Protein AF-A0A1R1ES94-F1 (afdb_monomer_lite)

Organism: NCBI:txid29731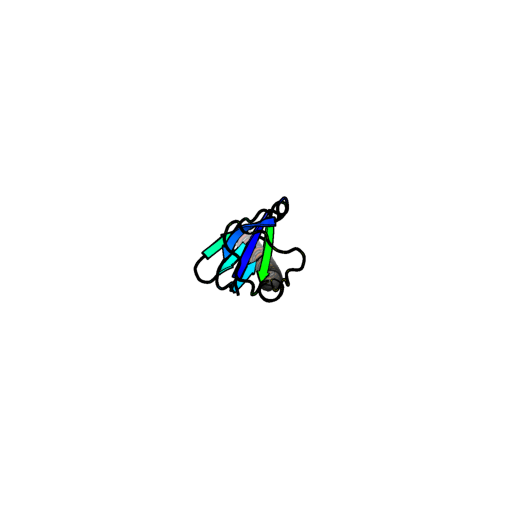8

pLDDT: mean 93.52, std 6.53, range [67.31, 98.06]

Foldseek 3Di:
DKKFKAFPVQQFGADIAAQWQADEPQWTDHDPDIDHDHPVVGIDIFDAPDDDDGGDHDDPPGDGPNVVRYDPCVVVVVVVVVVVVVVVVVVVVVVVVVVVVVVVVVCVVVPD

Radius of gyration: 25.99 Å; chains: 1; bounding box: 50×26×75 Å

Secondary structure (DSSP, 8-state):
-EEEEEETTT-BEEEEESS--EEETTEEE-SS-EE----TTTEEEEEESS---TTPBPPTT----GGGGB--HHHHHHHHHHHHHHHHHHHHHHHHHHHHHHHHHHHHHH--

Structure (mmCIF, N/CA/C/O backbone):
data_AF-A0A1R1ES94-F1
#
_entry.id   AF-A0A1R1ES94-F1
#
loop_
_atom_site.group_PDB
_atom_site.id
_atom_site.type_symbol
_atom_site.label_atom_id
_atom_site.label_alt_id
_atom_site.label_comp_id
_atom_site.label_asym_id
_atom_site.label_entity_id
_atom_site.label_seq_id
_atom_site.pdbx_PDB_ins_code
_atom_site.Cartn_x
_atom_site.Cartn_y
_atom_site.Cartn_z
_atom_site.occupancy
_atom_site.B_iso_or_equiv
_atom_site.auth_seq_id
_atom_site.auth_comp_id
_atom_site.auth_asym_id
_atom_site.auth_atom_id
_atom_site.pdbx_PDB_model_num
ATOM 1 N N . MET A 1 1 ? -13.155 -8.248 5.852 1.00 93.81 1 MET A N 1
ATOM 2 C CA . MET A 1 1 ? -12.328 -7.742 6.977 1.00 93.81 1 MET A CA 1
ATOM 3 C C . MET A 1 1 ? -12.234 -6.245 6.838 1.00 93.81 1 MET A C 1
ATOM 5 O O . MET A 1 1 ? -12.210 -5.772 5.708 1.00 93.81 1 MET A O 1
ATOM 9 N N . ASN A 1 2 ? -12.165 -5.520 7.951 1.00 96.69 2 ASN A N 1
ATOM 10 C CA . ASN A 1 2 ? -12.130 -4.062 7.925 1.00 96.69 2 ASN A CA 1
ATOM 11 C C . ASN A 1 2 ? -10.743 -3.568 8.331 1.00 96.69 2 ASN A C 1
ATOM 13 O O . ASN A 1 2 ? -10.103 -4.153 9.208 1.00 96.69 2 ASN A O 1
ATOM 17 N N . ALA A 1 3 ? -10.293 -2.492 7.693 1.00 97.56 3 ALA A N 1
ATOM 18 C CA . ALA A 1 3 ? -9.124 -1.752 8.131 1.00 97.56 3 ALA A CA 1
ATOM 19 C C . ALA A 1 3 ? -9.548 -0.546 8.965 1.00 97.56 3 ALA A C 1
ATOM 21 O O . ALA A 1 3 ? -10.463 0.195 8.605 1.00 97.56 3 ALA A O 1
ATOM 22 N N . PHE A 1 4 ? -8.841 -0.333 10.062 1.00 98.00 4 PHE A N 1
ATOM 23 C CA . PHE A 1 4 ? -9.046 0.767 10.985 1.00 98.00 4 PHE A CA 1
ATOM 24 C C . PHE A 1 4 ? -7.809 1.646 10.962 1.00 98.00 4 PHE A C 1
ATOM 26 O O . PHE A 1 4 ? -6.693 1.171 11.177 1.00 98.00 4 PHE A O 1
ATOM 33 N N . ILE A 1 5 ? -8.022 2.933 10.709 1.00 97.94 5 ILE A N 1
ATOM 34 C CA . ILE A 1 5 ? -6.979 3.949 10.778 1.00 97.94 5 ILE A CA 1
ATOM 35 C C . ILE A 1 5 ? -7.205 4.743 12.055 1.00 97.94 5 ILE A C 1
ATOM 37 O O . ILE A 1 5 ? -8.274 5.331 12.255 1.00 97.94 5 ILE A O 1
ATOM 41 N N . PHE A 1 6 ? -6.209 4.751 12.932 1.00 97.88 6 PHE A N 1
ATOM 42 C CA . PHE A 1 6 ? -6.303 5.391 14.239 1.00 97.88 6 PHE A CA 1
ATOM 43 C C . PHE A 1 6 ? -5.068 6.229 14.550 1.00 97.88 6 PHE A C 1
ATOM 45 O O . PHE A 1 6 ? -3.976 5.972 14.046 1.00 97.88 6 PHE A O 1
ATOM 52 N N . LEU A 1 7 ? -5.239 7.250 15.392 1.00 97.62 7 LEU A N 1
ATOM 53 C CA . LEU A 1 7 ? -4.126 8.088 15.840 1.00 97.62 7 LEU A CA 1
ATOM 54 C C . LEU A 1 7 ? -3.280 7.333 16.858 1.00 97.62 7 LEU A C 1
ATOM 56 O O . LEU A 1 7 ? -3.805 6.852 17.860 1.00 97.62 7 LEU A O 1
ATOM 60 N N . LYS A 1 8 ? -1.960 7.313 16.685 1.00 96.25 8 LYS A N 1
ATOM 61 C CA . LYS A 1 8 ? -1.058 6.662 17.649 1.00 96.25 8 LYS A CA 1
ATOM 62 C C . LYS A 1 8 ? -1.074 7.331 19.021 1.00 96.25 8 LYS A C 1
ATOM 64 O O . LYS A 1 8 ? -0.911 6.664 20.035 1.00 96.25 8 LYS A O 1
ATOM 69 N N . SER A 1 9 ? -1.299 8.645 19.060 1.00 96.75 9 SER A N 1
ATOM 70 C CA . SER A 1 9 ? -1.244 9.447 20.288 1.00 96.75 9 SER A CA 1
ATOM 71 C C . SER A 1 9 ? -2.326 9.096 21.310 1.00 96.75 9 SER A C 1
ATOM 73 O O . SER A 1 9 ? -2.111 9.272 22.506 1.00 96.75 9 SER A O 1
ATOM 75 N N . ASN A 1 10 ? -3.490 8.629 20.858 1.00 95.94 10 ASN A N 1
ATOM 76 C CA . ASN A 1 10 ? -4.627 8.327 21.732 1.00 95.94 10 ASN A CA 1
ATOM 77 C C . ASN A 1 10 ? -5.388 7.053 21.343 1.00 95.94 10 ASN A C 1
ATOM 79 O O . ASN A 1 10 ? -6.424 6.769 21.935 1.00 95.94 10 ASN A O 1
ATOM 83 N N . ARG A 1 11 ? -4.898 6.312 20.345 1.00 96.69 11 ARG A N 1
ATOM 84 C CA . ARG A 1 11 ? -5.486 5.079 19.812 1.00 96.69 11 ARG A CA 1
ATOM 85 C C . ARG A 1 11 ? -6.947 5.188 19.374 1.00 96.69 11 ARG A C 1
ATOM 87 O O . ARG A 1 11 ? -7.648 4.183 19.314 1.00 96.69 11 ARG A O 1
ATOM 94 N N . LYS A 1 12 ? -7.417 6.393 19.050 1.00 98.00 12 LYS A N 1
ATOM 95 C CA . LYS A 1 12 ? -8.799 6.627 18.630 1.00 98.00 12 LYS A CA 1
ATOM 96 C C . LYS A 1 12 ? -8.979 6.320 17.148 1.00 98.00 12 LYS A C 1
ATOM 98 O O . LYS A 1 12 ? -8.251 6.872 16.321 1.00 98.00 12 LYS A O 1
ATOM 103 N N . VAL A 1 13 ? -9.969 5.492 16.816 1.00 98.00 13 VAL A N 1
ATOM 104 C CA . VAL A 1 13 ? -10.357 5.193 15.431 1.00 98.00 13 VAL A CA 1
ATOM 105 C C . VAL A 1 13 ? -10.845 6.472 14.760 1.00 98.00 13 VAL A C 1
ATOM 107 O O . VAL A 1 13 ? -11.832 7.076 15.184 1.00 98.00 13 VAL A O 1
ATOM 110 N N . MET A 1 14 ? -10.149 6.878 13.705 1.00 97.75 14 MET A N 1
ATOM 111 C CA . MET A 1 14 ? -10.463 8.070 12.918 1.00 97.75 14 MET A CA 1
ATOM 112 C C . MET A 1 14 ? -11.186 7.728 11.627 1.00 97.75 14 MET A C 1
ATOM 114 O O . MET A 1 14 ? -11.977 8.533 11.140 1.00 97.75 14 MET A O 1
ATOM 118 N N . LEU A 1 15 ? -10.895 6.556 11.064 1.00 96.88 15 LEU A N 1
ATOM 119 C CA . LEU A 1 15 ? -11.455 6.133 9.795 1.00 96.88 15 LEU A CA 1
ATOM 120 C C . LEU A 1 15 ? -11.550 4.608 9.733 1.00 96.88 15 LEU A C 1
ATOM 122 O O . LEU A 1 15 ? -10.718 3.898 10.301 1.00 96.88 15 LEU A O 1
ATOM 126 N N . ILE A 1 16 ? -12.582 4.125 9.047 1.00 97.56 16 ILE A N 1
ATOM 127 C CA . ILE A 1 16 ? -12.831 2.704 8.813 1.00 97.56 16 ILE A CA 1
ATOM 128 C C . ILE A 1 16 ? -12.929 2.493 7.307 1.00 97.56 16 ILE A C 1
ATOM 130 O O . ILE A 1 16 ? -13.688 3.190 6.634 1.00 97.56 16 ILE A O 1
ATOM 134 N N . VAL A 1 17 ? -12.165 1.537 6.791 1.00 97.88 17 VAL A N 1
ATOM 135 C CA . VAL A 1 17 ? -12.262 1.065 5.412 1.00 97.88 17 VAL A CA 1
ATOM 136 C C . VAL A 1 17 ? -12.833 -0.345 5.446 1.00 97.88 17 VAL A C 1
ATOM 138 O O . VAL A 1 17 ? -12.180 -1.289 5.895 1.00 97.88 17 VAL A O 1
ATOM 141 N N . GLU A 1 18 ? -14.082 -0.469 5.010 1.00 96.69 18 GLU A N 1
ATOM 142 C CA . GLU A 1 18 ? -14.798 -1.742 4.979 1.00 96.69 18 GLU A CA 1
ATOM 143 C C . GLU A 1 18 ? -14.350 -2.616 3.809 1.00 96.69 18 GLU A C 1
ATOM 145 O O . GLU A 1 18 ? -14.044 -2.114 2.720 1.00 96.69 18 GLU A O 1
ATOM 150 N N . ASP A 1 19 ? -14.353 -3.930 4.049 1.00 96.19 19 ASP A N 1
ATOM 151 C CA . ASP A 1 19 ? -13.995 -4.954 3.066 1.00 96.19 19 ASP A CA 1
ATOM 152 C C . ASP A 1 19 ? -12.686 -4.624 2.346 1.00 96.19 19 ASP A C 1
ATOM 154 O O . ASP A 1 19 ? -12.644 -4.398 1.132 1.00 96.19 19 ASP A O 1
ATOM 158 N N . VAL A 1 20 ? -11.613 -4.555 3.138 1.00 96.81 20 VAL A N 1
ATOM 159 C CA . VAL A 1 20 ? -10.288 -4.201 2.641 1.00 96.81 20 VAL A CA 1
ATOM 160 C C . VAL A 1 20 ? -9.858 -5.176 1.543 1.00 96.81 20 VAL A C 1
ATOM 162 O O . VAL A 1 20 ? -10.000 -6.393 1.675 1.00 96.81 20 VAL A O 1
ATOM 165 N N . LYS A 1 21 ? -9.354 -4.620 0.442 1.00 95.44 21 LYS A N 1
ATOM 166 C CA . LYS A 1 21 ? -8.871 -5.355 -0.730 1.00 95.44 21 LYS A CA 1
ATOM 167 C C . LYS A 1 21 ? -7.356 -5.322 -0.810 1.00 95.44 21 LYS A C 1
ATOM 169 O O . LYS A 1 21 ? -6.744 -6.356 -1.046 1.00 95.44 21 LYS A O 1
ATOM 174 N N . SER A 1 22 ? -6.764 -4.147 -0.614 1.00 94.81 22 SER A N 1
ATOM 175 C CA . SER A 1 22 ? -5.318 -3.963 -0.691 1.00 94.81 22 SER A CA 1
ATOM 176 C C . SER A 1 22 ? -4.847 -2.808 0.190 1.00 94.81 22 SER A C 1
ATOM 178 O O . SER A 1 22 ? -5.580 -1.858 0.478 1.00 94.81 22 SER A O 1
ATOM 180 N N . ILE A 1 23 ? -3.595 -2.906 0.629 1.00 93.81 23 ILE A N 1
ATOM 181 C CA . ILE A 1 23 ? -2.858 -1.873 1.349 1.00 93.81 23 ILE A CA 1
ATOM 182 C C . ILE A 1 23 ? -1.56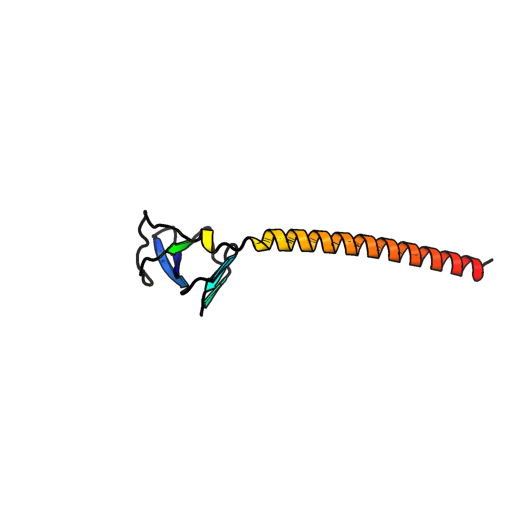2 -1.625 0.586 1.00 93.81 23 ILE A C 1
ATOM 184 O O . ILE A 1 23 ? -0.749 -2.534 0.400 1.00 93.81 23 ILE A O 1
ATOM 188 N N . ARG A 1 24 ? -1.358 -0.379 0.163 1.00 90.94 24 ARG A N 1
ATOM 189 C CA . ARG A 1 24 ? -0.199 0.064 -0.616 1.00 90.94 24 ARG A CA 1
ATOM 190 C C . ARG A 1 24 ? 0.467 1.218 0.104 1.00 90.94 24 ARG A C 1
ATOM 192 O O . ARG A 1 24 ? 0.006 2.348 0.023 1.00 90.94 24 ARG A O 1
ATOM 199 N N . SER A 1 25 ? 1.569 0.936 0.797 1.00 87.88 25 SER A N 1
ATOM 200 C CA . SER A 1 25 ? 2.319 1.934 1.569 1.00 87.88 25 SER A CA 1
ATOM 201 C C . SER A 1 25 ? 1.425 2.707 2.557 1.00 87.88 25 SER A C 1
ATOM 203 O O . SER A 1 25 ? 1.066 2.160 3.597 1.00 87.88 25 SER A O 1
ATOM 205 N N . ASN A 1 26 ? 1.051 3.945 2.230 1.00 93.00 26 ASN A N 1
ATOM 206 C CA . ASN A 1 26 ? 0.204 4.839 3.015 1.00 93.00 26 ASN A CA 1
ATOM 207 C C . ASN A 1 26 ? -1.228 4.976 2.466 1.00 93.00 26 ASN A C 1
ATOM 209 O O . ASN A 1 26 ? -1.913 5.956 2.770 1.00 93.00 26 ASN A O 1
ATOM 213 N N . SER A 1 27 ? -1.669 4.003 1.672 1.00 94.81 27 SER A N 1
ATOM 214 C CA . SER A 1 27 ? -3.013 3.942 1.111 1.00 94.81 27 SER A CA 1
ATOM 215 C C . SER A 1 27 ? -3.692 2.613 1.429 1.00 94.81 27 SER A C 1
ATOM 217 O O . SER A 1 27 ? -3.047 1.563 1.506 1.00 94.81 27 SER A O 1
ATOM 219 N N . VAL A 1 28 ? -5.010 2.661 1.596 1.00 96.94 28 VAL A N 1
ATOM 220 C CA . VAL A 1 28 ? -5.873 1.514 1.879 1.00 96.94 28 VAL A CA 1
ATOM 221 C C . VAL A 1 28 ? -7.065 1.555 0.934 1.00 96.94 28 VAL A C 1
ATOM 223 O O . VAL A 1 28 ? -7.806 2.538 0.910 1.00 96.94 28 VAL A O 1
ATOM 226 N N . GLN A 1 29 ? -7.276 0.471 0.194 1.00 96.56 29 GLN A N 1
ATOM 227 C CA . GLN A 1 29 ? -8.399 0.325 -0.720 1.00 96.56 29 GLN A CA 1
ATOM 228 C C . GLN A 1 29 ? -9.382 -0.720 -0.189 1.00 96.56 29 GLN A C 1
ATOM 230 O O . GLN A 1 29 ? -9.010 -1.863 0.081 1.00 96.56 29 GLN A O 1
ATOM 235 N N . GLY A 1 30 ? -10.648 -0.330 -0.050 1.00 96.75 30 GLY A N 1
ATOM 236 C CA . GLY A 1 30 ? -11.754 -1.196 0.355 1.00 96.75 30 GLY A CA 1
ATOM 237 C C . GLY A 1 30 ? -12.764 -1.460 -0.756 1.00 96.75 30 GLY A C 1
ATOM 238 O O . GLY A 1 30 ? -12.520 -1.228 -1.946 1.00 96.75 30 GLY A O 1
ATOM 239 N N . ALA A 1 31 ? -13.943 -1.948 -0.373 1.00 94.12 31 ALA A N 1
ATOM 240 C CA . ALA A 1 31 ? -15.038 -2.149 -1.319 1.00 94.12 31 ALA A CA 1
ATOM 241 C C . ALA A 1 31 ? -15.590 -0.828 -1.868 1.00 94.12 31 ALA A C 1
ATOM 243 O O . ALA A 1 31 ? -15.765 -0.711 -3.081 1.00 94.12 31 ALA A O 1
ATOM 244 N N . ASN A 1 32 ? -15.822 0.142 -0.978 1.00 93.19 32 ASN A N 1
ATOM 245 C CA . ASN A 1 32 ? -16.554 1.380 -1.273 1.00 93.19 32 ASN A CA 1
ATOM 246 C C . ASN A 1 32 ? -15.753 2.659 -0.998 1.00 93.19 32 ASN A C 1
ATOM 248 O O . ASN A 1 32 ? -16.222 3.752 -1.304 1.00 93.19 32 ASN A O 1
ATOM 252 N N . LEU A 1 33 ? -14.580 2.532 -0.377 1.00 95.00 33 LEU A N 1
ATOM 253 C CA . LEU A 1 33 ? -13.757 3.656 0.041 1.00 95.00 33 LEU A CA 1
ATOM 254 C C . LEU A 1 33 ? -12.293 3.356 -0.254 1.00 95.00 33 LEU A C 1
ATOM 256 O O . LEU A 1 33 ? -11.808 2.258 0.013 1.00 95.00 33 LEU A O 1
ATOM 260 N N . GLU A 1 34 ? -11.606 4.365 -0.764 1.00 96.25 34 GLU A N 1
ATOM 261 C CA . GLU A 1 34 ? -10.160 4.394 -0.889 1.00 96.25 34 GLU A CA 1
ATOM 262 C C . GLU A 1 34 ? -9.643 5.583 -0.092 1.00 96.25 34 GLU A C 1
ATOM 264 O O . GLU A 1 34 ? -10.202 6.682 -0.151 1.00 96.25 34 GLU A O 1
ATOM 269 N N . VAL A 1 35 ? -8.615 5.333 0.711 1.00 96.62 35 VAL A N 1
ATOM 270 C CA . VAL A 1 35 ? -7.965 6.353 1.524 1.00 96.62 35 VAL A CA 1
ATOM 271 C C . VAL A 1 35 ? -6.499 6.364 1.177 1.00 96.62 35 VAL A C 1
ATOM 273 O O . VAL A 1 35 ? -5.821 5.353 1.320 1.00 96.62 35 VAL A O 1
ATOM 276 N N . GLU A 1 36 ? -6.026 7.522 0.745 1.00 95.38 36 GLU A N 1
ATOM 277 C CA . GLU A 1 36 ? -4.648 7.748 0.336 1.00 95.38 36 GLU A CA 1
ATOM 278 C C . GLU A 1 36 ? -3.984 8.792 1.231 1.00 95.38 36 GLU A C 1
ATOM 280 O O . GLU A 1 36 ? -4.656 9.587 1.895 1.00 95.38 36 GLU A O 1
ATOM 285 N N . GLY A 1 37 ? -2.651 8.820 1.224 1.00 93.75 37 GLY A N 1
ATOM 286 C CA . GLY A 1 37 ? -1.899 9.889 1.880 1.00 93.75 37 GLY A CA 1
ATOM 287 C C . GLY A 1 37 ? -1.959 9.841 3.406 1.00 93.75 37 GLY A C 1
ATOM 288 O O . GLY A 1 37 ? -1.848 10.881 4.053 1.00 93.75 37 GLY A O 1
ATOM 289 N N . ILE A 1 38 ? -2.143 8.655 3.992 1.00 96.00 38 ILE A N 1
ATOM 290 C CA . ILE A 1 38 ? -2.190 8.488 5.445 1.00 96.00 38 ILE A CA 1
ATOM 291 C C . ILE A 1 38 ? -0.820 8.864 6.025 1.00 96.00 38 ILE A C 1
ATOM 293 O O . ILE A 1 38 ? 0.209 8.310 5.639 1.00 96.00 38 ILE A O 1
ATOM 297 N N . ASP A 1 39 ? -0.793 9.805 6.967 1.00 96.62 39 ASP A N 1
ATOM 298 C CA . ASP A 1 39 ? 0.426 10.130 7.705 1.00 96.62 39 ASP A CA 1
ATOM 299 C C . ASP A 1 39 ? 0.752 8.989 8.679 1.00 96.62 39 ASP A C 1
ATOM 301 O O . 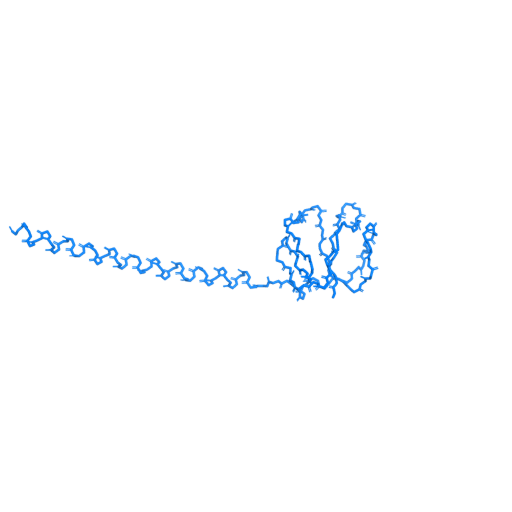ASP A 1 39 ? 0.201 8.904 9.779 1.00 96.62 39 ASP A O 1
ATOM 305 N N . LEU A 1 40 ? 1.644 8.093 8.254 1.00 94.44 40 LEU A N 1
ATOM 306 C CA . LEU A 1 40 ? 2.065 6.928 9.030 1.00 94.44 40 LEU A CA 1
ATOM 307 C C . LEU A 1 40 ? 2.973 7.283 10.213 1.00 94.44 40 LEU A C 1
ATOM 309 O O . LEU A 1 40 ? 3.286 6.395 11.008 1.00 94.44 40 LEU A O 1
ATOM 313 N N . GLU A 1 41 ? 3.408 8.536 10.373 1.00 96.25 41 GLU A N 1
ATOM 314 C CA . GLU A 1 41 ? 4.063 8.973 11.607 1.00 96.25 41 GLU A CA 1
ATOM 315 C C . GLU A 1 41 ? 3.014 9.180 12.704 1.00 96.25 41 GLU A C 1
ATOM 317 O O . GLU A 1 41 ? 3.180 8.670 13.816 1.00 96.25 41 GLU A O 1
ATOM 322 N N . ALA A 1 42 ? 1.898 9.833 12.367 1.00 96.62 42 ALA A N 1
ATOM 323 C CA . ALA A 1 42 ? 0.818 10.170 13.294 1.00 96.62 42 ALA A CA 1
ATOM 324 C C . ALA A 1 42 ? -0.239 9.063 13.475 1.00 96.62 42 ALA A C 1
ATOM 326 O O . ALA A 1 42 ? -0.848 8.957 14.547 1.00 96.62 42 ALA A O 1
ATOM 327 N N . ALA A 1 43 ? -0.467 8.247 12.446 1.00 97.44 43 ALA A N 1
ATOM 328 C CA . ALA A 1 43 ? -1.523 7.245 12.400 1.00 97.44 43 ALA A CA 1
ATOM 329 C C . ALA A 1 43 ? -0.990 5.840 12.100 1.00 97.44 43 ALA A C 1
ATOM 331 O O . ALA A 1 43 ? 0.127 5.651 11.618 1.00 97.44 43 ALA A O 1
ATOM 332 N N . GLU A 1 44 ? -1.808 4.844 12.409 1.00 96.44 44 GLU A N 1
ATOM 333 C CA . GLU A 1 44 ? -1.528 3.434 12.166 1.00 96.44 44 GLU A CA 1
ATOM 334 C C . GLU A 1 44 ? -2.727 2.775 11.483 1.00 96.44 44 GLU A C 1
ATOM 336 O O . GLU A 1 44 ? -3.872 3.177 11.705 1.00 96.44 44 GLU A O 1
ATOM 341 N N . ILE A 1 45 ? -2.444 1.793 10.627 1.00 97.00 45 ILE A N 1
ATOM 342 C CA . ILE A 1 45 ? -3.433 1.010 9.885 1.00 97.00 45 ILE A CA 1
ATOM 343 C C . ILE A 1 45 ? -3.401 -0.402 10.455 1.00 97.00 45 ILE A C 1
ATOM 345 O O . ILE A 1 45 ? -2.355 -1.044 10.416 1.00 97.00 45 ILE A O 1
ATOM 349 N N . VAL A 1 46 ? -4.541 -0.894 10.930 1.00 97.06 46 VAL A N 1
ATOM 350 C CA . VAL A 1 46 ? -4.687 -2.282 11.385 1.00 97.06 46 VAL A CA 1
ATOM 351 C C . VAL A 1 46 ? -5.877 -2.922 10.697 1.00 97.06 46 VAL A C 1
ATOM 353 O O . VAL A 1 46 ? -6.943 -2.315 10.610 1.00 97.06 46 VAL A O 1
ATOM 356 N N . VAL A 1 47 ? -5.710 -4.159 10.235 1.00 97.88 47 VAL A N 1
ATOM 357 C CA . VAL A 1 47 ? -6.817 -4.971 9.717 1.00 97.88 47 VAL A CA 1
ATOM 358 C C . VAL A 1 47 ? -7.200 -5.993 10.768 1.00 97.88 47 VAL A C 1
ATOM 360 O O . VAL A 1 47 ? -6.347 -6.731 11.251 1.00 97.88 47 VAL A O 1
ATOM 363 N N . THR A 1 48 ? -8.478 -6.063 11.123 1.00 96.94 48 THR A N 1
ATOM 364 C CA . THR A 1 48 ? -8.948 -7.004 12.143 1.00 96.94 48 THR A CA 1
ATOM 365 C C . THR A 1 48 ? -10.389 -7.446 11.886 1.00 96.94 48 THR A C 1
ATOM 367 O O . THR A 1 48 ? -11.098 -6.865 11.058 1.00 96.94 48 THR A O 1
ATOM 370 N N . ASP A 1 49 ? -10.812 -8.489 12.593 1.00 95.81 49 ASP A N 1
ATOM 371 C CA . ASP A 1 49 ? -12.182 -9.005 12.609 1.00 95.81 49 ASP A CA 1
ATOM 372 C C . ASP A 1 49 ? -13.061 -8.361 13.687 1.00 95.81 49 ASP A C 1
ATOM 374 O O . ASP A 1 49 ? -14.269 -8.601 13.717 1.00 95.81 49 ASP A O 1
ATOM 378 N N . LEU A 1 50 ? -12.479 -7.520 14.544 1.00 95.12 50 LEU A N 1
ATOM 379 C CA . LEU A 1 50 ? -13.222 -6.761 15.542 1.00 95.12 50 LEU A CA 1
ATOM 380 C C . LEU A 1 50 ? -14.184 -5.761 14.890 1.00 95.12 50 LEU A C 1
ATOM 382 O O . LEU A 1 50 ? -13.849 -5.075 13.923 1.00 95.12 50 LEU A O 1
ATOM 386 N N . ASP A 1 51 ? -15.365 -5.620 15.490 1.00 95.19 51 ASP A N 1
ATOM 387 C CA . ASP A 1 51 ? -16.356 -4.622 15.091 1.00 95.19 51 ASP A CA 1
ATOM 388 C C . ASP A 1 51 ? -16.156 -3.310 15.867 1.00 95.19 51 ASP A C 1
ATOM 390 O O . ASP A 1 51 ? -16.871 -3.023 16.827 1.00 95.19 51 ASP A O 1
ATOM 394 N N . LEU A 1 52 ? -15.146 -2.527 15.477 1.00 96.19 52 LEU A N 1
ATOM 395 C CA . LEU A 1 52 ? -14.898 -1.195 16.040 1.00 96.19 52 LEU A CA 1
ATOM 396 C C . LEU A 1 52 ? -15.689 -0.124 15.281 1.00 96.19 52 LEU A C 1
ATOM 398 O O . LEU A 1 52 ? -15.923 -0.229 14.075 1.00 96.19 52 LEU A O 1
ATOM 402 N N . LYS A 1 53 ? -16.071 0.947 15.975 1.00 97.12 53 LYS A N 1
ATOM 403 C CA . LYS A 1 53 ? -16.747 2.115 15.403 1.00 97.12 53 LYS A CA 1
ATOM 404 C C . LYS A 1 53 ? -15.842 3.342 15.421 1.00 97.12 53 LYS A C 1
ATOM 406 O O . LYS A 1 53 ? -14.821 3.405 16.105 1.00 97.12 53 LYS A O 1
ATOM 411 N N . LEU A 1 54 ? -16.227 4.352 14.641 1.00 96.94 54 LEU A N 1
ATOM 412 C CA . LEU A 1 54 ? -15.541 5.639 14.641 1.00 96.94 54 LEU A CA 1
ATOM 413 C C . LEU A 1 54 ? -15.529 6.229 16.050 1.00 96.94 54 LEU A C 1
ATOM 415 O O . LEU A 1 54 ? -16.567 6.385 16.689 1.00 96.94 54 LEU A O 1
ATOM 419 N N . GLY A 1 55 ? -14.3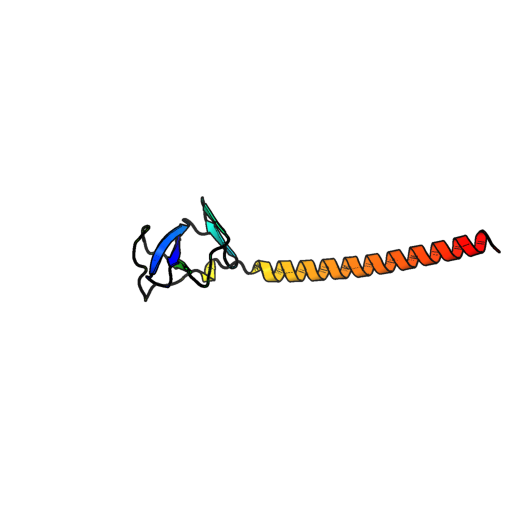40 6.609 16.499 1.00 96.88 55 GLY A N 1
ATOM 420 C CA . GLY A 1 55 ? -14.119 7.180 17.813 1.00 96.88 55 GLY A CA 1
ATOM 421 C C . GLY A 1 55 ? -13.888 6.178 18.941 1.00 96.88 55 GLY A C 1
ATOM 422 O O . GLY A 1 55 ? -13.540 6.634 20.033 1.00 96.88 55 GLY A O 1
ATOM 423 N N . ASP A 1 56 ? -14.008 4.874 18.687 1.00 98.06 56 ASP A N 1
ATOM 424 C CA . ASP A 1 56 ? -13.610 3.849 19.649 1.00 98.06 56 ASP A CA 1
ATOM 425 C C . ASP A 1 56 ? -12.096 3.871 19.879 1.00 98.06 56 ASP A C 1
ATOM 427 O O . ASP A 1 56 ? -11.318 4.366 19.056 1.00 98.06 56 ASP A O 1
ATOM 431 N N . LEU A 1 57 ? -11.674 3.325 21.017 1.00 97.38 57 LEU A N 1
ATOM 432 C CA . LEU A 1 57 ? -10.266 3.080 21.305 1.00 97.38 57 LEU A CA 1
ATOM 433 C C . LEU A 1 57 ? -9.880 1.700 20.784 1.00 97.38 57 LEU A C 1
ATOM 435 O O . LEU A 1 57 ? -10.531 0.706 21.104 1.00 97.38 57 LEU A O 1
ATOM 439 N N . VAL A 1 58 ? -8.800 1.632 20.012 1.00 96.56 58 VAL A N 1
ATOM 440 C CA . VAL A 1 58 ? -8.275 0.358 19.520 1.00 96.56 58 VAL A CA 1
ATOM 441 C C . VAL A 1 58 ? -7.542 -0.358 20.667 1.00 96.56 58 VAL A C 1
ATOM 443 O O . VAL A 1 58 ? -6.627 0.245 21.234 1.00 96.56 58 VAL A O 1
ATOM 446 N N . PRO A 1 59 ? -7.858 -1.627 20.994 1.00 95.00 59 PRO A N 1
ATOM 447 C CA . PRO A 1 59 ? -7.169 -2.396 22.041 1.00 95.00 59 PRO A CA 1
ATOM 448 C C . PRO A 1 59 ?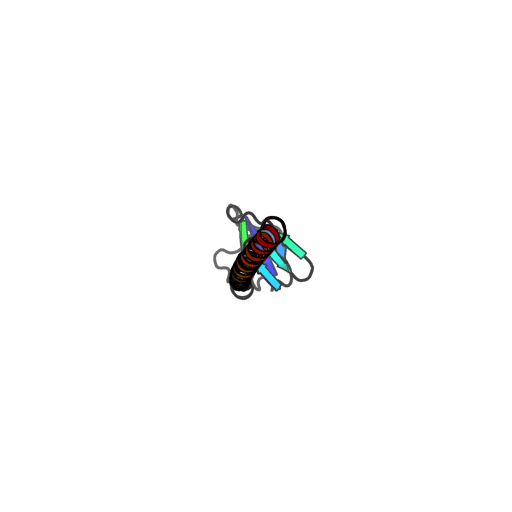 -5.669 -2.564 21.772 1.00 95.00 59 PRO A C 1
ATOM 450 O O . PRO A 1 59 ? -5.268 -2.638 20.612 1.00 95.00 59 PRO A O 1
ATOM 453 N N . GLU A 1 60 ? -4.836 -2.630 22.814 1.00 90.62 60 GLU A N 1
ATOM 454 C CA . GLU A 1 60 ? -3.378 -2.786 22.655 1.00 90.62 60 GLU A CA 1
ATOM 455 C C . GLU A 1 60 ? -2.974 -4.151 22.080 1.00 90.62 60 GLU A C 1
ATOM 457 O O . GLU A 1 60 ? -2.012 -4.236 21.323 1.00 90.62 60 GLU A O 1
ATOM 462 N N . ASP A 1 61 ? -3.724 -5.204 22.395 1.00 93.50 61 ASP A N 1
ATOM 463 C CA . ASP A 1 61 ? -3.476 -6.601 22.025 1.00 93.50 61 ASP A CA 1
ATOM 464 C C . ASP A 1 61 ? -4.233 -7.040 20.760 1.00 93.50 61 ASP A C 1
ATOM 466 O O . ASP A 1 61 ? -4.514 -8.222 20.551 1.00 93.50 61 ASP A O 1
ATOM 470 N N . ILE A 1 62 ? -4.560 -6.082 19.891 1.00 94.88 62 ILE A N 1
ATOM 471 C CA . ILE A 1 62 ? -5.267 -6.343 18.639 1.00 94.88 62 ILE A CA 1
ATOM 472 C C . ILE A 1 62 ? -4.455 -7.256 17.711 1.00 94.88 62 ILE A C 1
ATOM 474 O O . ILE A 1 62 ? -3.272 -7.038 17.443 1.00 94.88 62 ILE A O 1
ATOM 478 N N . LYS A 1 63 ? -5.119 -8.279 17.166 1.00 96.00 63 LYS A N 1
ATOM 479 C CA . LYS A 1 63 ? -4.552 -9.103 16.101 1.00 96.00 63 LYS A CA 1
ATOM 480 C C . LYS A 1 63 ? -4.600 -8.324 14.789 1.00 96.00 63 LYS A C 1
ATOM 482 O O . LYS A 1 63 ? -5.687 -8.106 14.252 1.00 96.00 63 LYS A O 1
ATOM 487 N N . ASP A 1 64 ? -3.429 -7.953 14.282 1.00 96.25 64 ASP A N 1
ATOM 488 C CA . ASP A 1 64 ? -3.292 -7.294 12.987 1.00 96.25 64 ASP A CA 1
ATOM 489 C C . ASP A 1 64 ? -3.108 -8.309 11.849 1.00 96.25 64 ASP A C 1
ATOM 491 O O . ASP A 1 64 ? -2.185 -9.125 11.848 1.00 96.25 64 ASP A O 1
ATOM 495 N N . LEU A 1 65 ? -4.014 -8.239 10.878 1.00 96.56 65 LEU A N 1
ATOM 496 C CA . LEU A 1 65 ? -4.045 -9.032 9.651 1.00 96.56 65 LEU A CA 1
ATOM 497 C C . LEU A 1 65 ? -3.610 -8.213 8.427 1.00 96.56 65 LEU A C 1
ATOM 499 O O . LEU A 1 65 ? -3.771 -8.669 7.298 1.00 96.56 65 LEU A O 1
ATOM 503 N N . SER A 1 66 ? -3.074 -6.999 8.613 1.00 94.19 66 SER A N 1
ATOM 504 C CA . SER A 1 66 ? -2.710 -6.095 7.514 1.00 94.19 66 SER A CA 1
ATOM 505 C C . SER A 1 66 ? -1.734 -6.721 6.515 1.00 94.19 66 SER A C 1
ATOM 507 O O . SER A 1 66 ? -1.782 -6.400 5.329 1.00 94.19 66 SER A O 1
ATOM 509 N N . GLY A 1 67 ? -0.882 -7.646 6.972 1.00 91.62 67 GLY A N 1
ATOM 510 C CA . GLY A 1 67 ? 0.076 -8.371 6.137 1.00 91.62 67 GLY A CA 1
ATOM 511 C C . GLY A 1 67 ? -0.558 -9.146 4.980 1.00 91.62 67 GLY A C 1
ATOM 512 O O . GLY A 1 67 ? 0.021 -9.159 3.899 1.00 91.62 67 GLY A O 1
ATOM 513 N N . ASP A 1 68 ? -1.758 -9.701 5.170 1.00 93.38 68 ASP A N 1
ATOM 514 C CA . ASP A 1 68 ? -2.460 -10.493 4.146 1.00 93.38 68 ASP A CA 1
ATOM 515 C C . ASP A 1 68 ? -2.986 -9.629 2.986 1.00 93.38 68 ASP A C 1
ATOM 517 O O . ASP A 1 68 ? -3.331 -10.144 1.925 1.00 93.38 68 ASP A O 1
ATOM 521 N N . TYR A 1 69 ? -3.040 -8.311 3.191 1.00 93.00 69 TYR A N 1
ATOM 522 C CA . TYR A 1 69 ? -3.560 -7.336 2.233 1.00 93.00 69 TYR A CA 1
ATOM 523 C C . TYR A 1 69 ? -2.473 -6.407 1.696 1.00 93.00 69 TYR A C 1
ATOM 525 O O . TYR A 1 69 ? -2.767 -5.542 0.871 1.00 93.00 69 TYR A O 1
ATOM 533 N N . LYS A 1 70 ? -1.223 -6.537 2.161 1.00 90.94 70 LYS A N 1
ATOM 534 C CA . LYS A 1 70 ? -0.120 -5.731 1.637 1.00 90.94 70 LYS A CA 1
ATOM 535 C C . LYS A 1 70 ? 0.172 -6.150 0.213 1.00 90.94 70 LYS A C 1
ATOM 537 O O . LYS A 1 70 ? 0.578 -7.279 -0.045 1.00 90.94 70 LYS A O 1
ATOM 542 N N . ASP A 1 71 ? -0.002 -5.200 -0.688 1.00 83.88 71 ASP A N 1
ATOM 543 C CA . ASP A 1 71 ? 0.296 -5.414 -2.086 1.00 83.88 71 ASP A CA 1
ATOM 544 C C . ASP A 1 71 ? 1.816 -5.362 -2.289 1.00 83.88 71 ASP A C 1
ATOM 546 O O . ASP A 1 71 ? 2.459 -4.321 -2.108 1.00 83.88 71 ASP A O 1
ATOM 550 N N . THR A 1 72 ? 2.408 -6.515 -2.586 1.00 71.19 72 THR A N 1
ATOM 551 C CA . THR A 1 72 ? 3.843 -6.659 -2.848 1.00 71.19 72 THR A CA 1
ATOM 552 C C . THR A 1 72 ? 4.199 -6.378 -4.308 1.00 71.19 72 THR A C 1
ATOM 554 O O . THR A 1 72 ? 5.391 -6.277 -4.622 1.00 71.19 72 THR A O 1
ATOM 557 N N . ASP A 1 73 ? 3.207 -6.163 -5.183 1.00 68.44 73 ASP A N 1
ATOM 558 C CA . ASP A 1 73 ? 3.419 -5.985 -6.624 1.00 68.44 73 ASP A CA 1
ATOM 559 C C . ASP A 1 73 ? 4.220 -4.724 -6.960 1.00 68.44 73 ASP A C 1
ATOM 561 O O . ASP A 1 73 ? 4.909 -4.699 -7.973 1.00 68.44 73 ASP A O 1
ATOM 565 N N . LEU A 1 74 ? 4.257 -3.711 -6.085 1.00 68.88 74 LEU A N 1
ATOM 566 C CA . LEU A 1 74 ? 5.032 -2.484 -6.322 1.00 68.88 74 LEU A CA 1
ATOM 567 C C . LEU A 1 74 ? 6.532 -2.739 -6.535 1.00 68.88 74 LEU A C 1
ATOM 569 O O . LEU A 1 74 ? 7.177 -2.013 -7.291 1.00 68.88 74 LEU A O 1
ATOM 573 N N . GLN A 1 75 ? 7.115 -3.753 -5.885 1.00 67.31 75 GLN A N 1
ATOM 574 C CA . GLN A 1 75 ? 8.518 -4.103 -6.134 1.00 67.31 75 GLN A CA 1
ATOM 575 C C . GLN A 1 75 ? 8.696 -4.798 -7.485 1.00 67.31 75 GLN A C 1
ATOM 577 O O . GLN A 1 75 ? 9.649 -4.485 -8.197 1.00 67.31 75 GLN A O 1
ATOM 582 N N . GLN A 1 76 ? 7.772 -5.684 -7.858 1.00 71.75 76 GLN A N 1
ATOM 583 C CA . GLN A 1 76 ? 7.810 -6.372 -9.149 1.00 71.75 76 GLN A CA 1
ATOM 584 C C . GLN A 1 76 ? 7.557 -5.405 -10.308 1.00 71.75 76 GLN A C 1
ATOM 586 O O . GLN A 1 76 ? 8.265 -5.446 -11.312 1.00 71.75 76 GLN A O 1
ATOM 591 N N . GLU A 1 77 ? 6.611 -4.482 -10.153 1.00 79.81 77 GLU A N 1
ATOM 592 C CA . GLU A 1 77 ? 6.311 -3.440 -11.129 1.00 79.81 77 GLU A CA 1
ATOM 593 C C . GLU A 1 77 ? 7.505 -2.491 -11.297 1.00 79.81 77 GLU A C 1
ATOM 595 O O . GLU A 1 77 ? 7.903 -2.181 -12.418 1.00 79.81 77 GLU A O 1
ATOM 600 N N . LEU A 1 78 ? 8.166 -2.106 -10.201 1.00 83.06 78 LEU A N 1
ATOM 601 C CA . LEU A 1 78 ? 9.370 -1.277 -10.254 1.00 83.06 78 LEU A CA 1
ATOM 602 C C . LEU A 1 78 ? 10.562 -2.001 -10.902 1.00 83.06 78 LEU A C 1
ATOM 604 O O . LEU A 1 78 ? 11.335 -1.373 -11.631 1.00 83.06 78 LEU A O 1
ATOM 608 N N . GLU A 1 79 ? 10.736 -3.301 -10.660 1.00 82.69 79 GLU A N 1
ATOM 609 C CA . GLU A 1 79 ? 11.744 -4.109 -11.357 1.00 82.69 79 GLU A CA 1
ATOM 610 C C . GLU A 1 79 ? 11.428 -4.259 -12.848 1.00 82.69 79 GLU A C 1
ATOM 612 O O . GLU A 1 79 ? 12.323 -4.071 -13.676 1.00 82.69 79 GLU A O 1
ATOM 617 N N . SER A 1 80 ? 10.165 -4.505 -13.199 1.00 87.19 80 SER A N 1
ATOM 618 C CA . SER A 1 80 ? 9.700 -4.585 -14.586 1.00 87.19 80 SER A CA 1
ATOM 619 C C . SER A 1 80 ? 9.940 -3.268 -15.330 1.00 87.19 80 SER A C 1
ATOM 621 O O . SER A 1 80 ? 10.559 -3.257 -16.393 1.00 87.19 80 SER A O 1
ATOM 623 N N . LEU A 1 81 ? 9.563 -2.134 -14.731 1.00 91.19 81 LEU A N 1
ATOM 624 C CA . LEU A 1 81 ? 9.792 -0.803 -15.302 1.00 91.19 81 LEU A CA 1
ATOM 625 C C . LEU A 1 81 ? 11.285 -0.486 -15.461 1.00 91.19 81 LEU A C 1
ATOM 627 O O . LEU A 1 81 ? 11.688 0.144 -16.440 1.00 91.19 81 LEU A O 1
ATOM 631 N N . LYS A 1 82 ? 12.141 -0.929 -14.531 1.00 93.00 82 LYS A N 1
ATOM 632 C CA . LYS A 1 82 ? 13.601 -0.790 -14.676 1.00 93.00 82 LYS A CA 1
ATOM 633 C C . LYS A 1 82 ? 14.137 -1.591 -15.861 1.00 93.00 82 LYS A C 1
ATOM 635 O O . LYS A 1 82 ? 15.004 -1.084 -16.574 1.00 93.00 82 LYS A O 1
ATOM 640 N N . GLN A 1 83 ? 13.650 -2.814 -16.063 1.00 93.12 83 GLN A N 1
ATOM 641 C CA . GLN A 1 83 ? 14.049 -3.653 -17.195 1.00 93.12 83 GLN A CA 1
ATOM 642 C C . GLN A 1 83 ? 13.597 -3.046 -18.527 1.00 93.12 83 GLN A C 1
ATOM 644 O O . GLN A 1 83 ? 14.404 -2.942 -19.451 1.00 93.12 83 GLN A O 1
ATOM 649 N N . GLU A 1 84 ? 12.352 -2.575 -18.606 1.00 93.88 84 GLU A N 1
ATOM 650 C CA . GLU A 1 84 ? 11.820 -1.911 -19.798 1.00 93.88 84 GLU A CA 1
ATOM 651 C C . GLU A 1 84 ? 12.618 -0.645 -20.141 1.00 93.88 84 GLU A C 1
ATOM 653 O O . GLU A 1 84 ? 13.050 -0.459 -21.278 1.00 93.88 84 GLU A O 1
ATOM 658 N N . ASN A 1 85 ? 12.919 0.190 -19.144 1.00 95.44 85 ASN A N 1
ATOM 659 C CA . ASN A 1 85 ? 13.709 1.403 -19.348 1.00 95.44 85 ASN A CA 1
ATOM 660 C C . ASN A 1 85 ? 15.146 1.091 -19.814 1.00 95.44 85 ASN A C 1
ATOM 662 O O . ASN A 1 85 ? 15.695 1.784 -20.672 1.00 95.44 85 ASN A O 1
ATOM 666 N N . ALA A 1 86 ? 15.757 0.017 -19.300 1.00 95.88 86 ALA A N 1
ATOM 667 C CA . ALA A 1 86 ? 17.063 -0.437 -19.775 1.00 95.88 86 ALA A CA 1
ATOM 668 C C . ALA A 1 86 ? 17.015 -0.876 -21.250 1.00 95.88 86 ALA A C 1
ATOM 670 O O . ALA A 1 86 ? 17.879 -0.469 -22.027 1.00 95.88 86 ALA A O 1
ATOM 671 N N . ALA A 1 87 ? 15.989 -1.638 -21.646 1.00 96.44 87 ALA A N 1
ATOM 672 C CA . ALA A 1 87 ? 15.797 -2.072 -23.029 1.00 96.44 87 ALA A CA 1
ATOM 673 C C . ALA A 1 87 ? 15.595 -0.881 -23.982 1.00 96.44 87 ALA A C 1
ATOM 675 O O . ALA A 1 87 ? 16.282 -0.782 -25.001 1.00 96.44 87 ALA A O 1
ATOM 676 N N . LEU A 1 88 ? 14.736 0.070 -23.605 1.00 96.88 88 LEU A N 1
ATOM 677 C CA . LEU A 1 88 ? 14.495 1.293 -24.376 1.00 96.88 88 LEU A CA 1
ATOM 678 C C . LEU A 1 88 ? 15.762 2.140 -24.527 1.00 96.88 88 LEU A C 1
ATOM 680 O O . LEU A 1 88 ? 16.005 2.713 -25.589 1.00 96.88 88 LEU A O 1
ATOM 684 N N . LYS A 1 89 ? 16.602 2.212 -23.490 1.00 96.00 89 LYS A N 1
ATOM 685 C CA . LYS A 1 89 ? 17.876 2.936 -23.561 1.00 96.00 89 LYS A CA 1
ATOM 686 C C . LYS A 1 89 ? 18.838 2.288 -24.557 1.00 96.00 89 LYS A C 1
ATOM 688 O O . LYS A 1 89 ? 19.433 2.997 -25.363 1.00 96.00 89 LYS A O 1
ATOM 693 N N . THR A 1 90 ? 18.941 0.958 -24.552 1.00 96.25 90 THR A N 1
ATOM 694 C CA . THR A 1 90 ? 19.740 0.215 -25.538 1.00 96.25 90 THR A CA 1
ATOM 695 C C . THR A 1 90 ? 19.228 0.421 -26.963 1.00 96.25 90 THR A C 1
ATOM 697 O O . THR A 1 90 ? 20.026 0.652 -27.872 1.00 96.25 90 THR A O 1
ATOM 700 N N . GLU A 1 91 ? 17.911 0.384 -27.172 1.00 96.06 91 GLU A N 1
ATOM 701 C CA . GLU A 1 91 ? 17.319 0.645 -28.486 1.00 96.06 91 GLU A CA 1
ATOM 702 C C . GLU A 1 91 ? 17.602 2.077 -28.960 1.00 96.06 91 GLU A C 1
ATOM 704 O O . GLU A 1 91 ? 18.005 2.287 -30.104 1.00 96.06 91 GLU A O 1
ATOM 709 N N . ASN A 1 92 ? 17.479 3.063 -28.069 1.00 97.00 92 ASN A N 1
ATOM 710 C CA . ASN A 1 92 ? 17.763 4.463 -28.375 1.00 97.00 92 ASN A CA 1
ATOM 711 C C . ASN A 1 92 ? 19.233 4.678 -28.774 1.00 97.00 92 ASN A C 1
ATOM 713 O O . ASN A 1 92 ? 19.511 5.334 -29.778 1.00 97.00 92 ASN A O 1
ATOM 717 N N . ASP A 1 93 ? 20.175 4.078 -28.043 1.00 96.88 93 ASP A N 1
ATOM 718 C CA . ASP A 1 93 ? 21.601 4.156 -28.374 1.00 96.88 93 ASP A CA 1
ATOM 719 C C . ASP A 1 93 ? 21.906 3.484 -29.728 1.00 96.88 93 ASP A C 1
ATOM 721 O O . ASP A 1 93 ? 22.660 4.030 -30.539 1.00 96.88 93 ASP A O 1
ATOM 725 N N . SER A 1 94 ? 21.255 2.355 -30.033 1.00 96.69 94 SER A N 1
ATOM 726 C CA . SER A 1 94 ? 21.364 1.698 -31.343 1.00 96.69 94 SER A CA 1
ATOM 727 C C . SER A 1 94 ? 20.819 2.572 -32.478 1.00 96.69 94 SER A C 1
ATOM 729 O O . SER A 1 94 ? 21.464 2.718 -33.520 1.00 96.69 94 SER A O 1
ATOM 731 N N . LEU A 1 95 ? 19.656 3.196 -32.279 1.00 96.88 95 LEU A N 1
ATOM 732 C CA . LEU A 1 95 ? 19.059 4.104 -33.257 1.00 96.88 95 LEU A CA 1
ATOM 733 C C . LEU A 1 95 ? 19.940 5.332 -33.498 1.00 96.88 95 LEU A C 1
ATOM 735 O O . LEU A 1 95 ? 20.147 5.697 -34.653 1.00 96.88 95 LEU A O 1
ATOM 739 N N . LYS A 1 96 ? 20.520 5.924 -32.448 1.00 95.44 96 LYS A N 1
ATOM 740 C CA . LYS A 1 96 ? 21.475 7.036 -32.583 1.00 95.44 96 LYS A CA 1
ATOM 741 C C . LYS A 1 96 ? 22.703 6.652 -33.401 1.00 95.44 96 LYS A C 1
ATOM 743 O O . LYS A 1 96 ? 23.101 7.423 -34.268 1.00 95.44 96 LYS A O 1
ATOM 748 N N . SER A 1 97 ? 23.268 5.465 -33.169 1.00 95.50 97 SER A N 1
ATOM 749 C CA . SER A 1 97 ? 24.391 4.963 -33.973 1.00 95.50 97 SER A CA 1
ATOM 750 C C . SER A 1 97 ? 24.008 4.863 -35.448 1.00 95.50 97 SER A C 1
ATOM 752 O O . SER A 1 97 ? 24.710 5.387 -36.304 1.00 95.50 97 SER A O 1
ATOM 754 N N . ARG A 1 98 ? 22.846 4.269 -35.747 1.00 95.38 98 ARG A N 1
ATOM 755 C CA . ARG A 1 98 ? 22.358 4.126 -37.127 1.00 95.38 98 ARG A CA 1
ATOM 756 C C . ARG A 1 98 ? 22.109 5.473 -37.804 1.00 95.38 98 ARG A C 1
ATOM 758 O O . ARG A 1 98 ? 22.374 5.602 -38.993 1.00 95.38 98 ARG A O 1
ATOM 765 N N . VAL A 1 99 ? 21.591 6.458 -37.069 1.00 96.19 99 VAL A N 1
ATOM 766 C CA . VAL A 1 99 ? 21.423 7.828 -37.579 1.00 96.19 99 VAL A CA 1
ATOM 767 C C . VAL A 1 99 ? 22.785 8.427 -37.927 1.00 96.19 99 VAL A C 1
ATOM 769 O O . VAL A 1 99 ? 22.950 8.903 -39.046 1.00 96.19 99 VAL A O 1
ATOM 772 N N . SER A 1 100 ? 23.772 8.313 -37.035 1.00 94.94 100 SER A N 1
ATOM 773 C CA . SER A 1 100 ? 25.133 8.805 -37.281 1.00 94.94 100 SER A CA 1
ATOM 774 C C . SER A 1 100 ? 25.785 8.155 -38.509 1.00 94.94 100 SER A C 1
ATOM 776 O O . SER A 1 100 ? 26.415 8.847 -39.305 1.00 94.94 100 SER A O 1
ATOM 778 N N . ASP A 1 101 ? 25.625 6.841 -38.692 1.00 94.44 101 ASP A N 1
ATOM 779 C CA . ASP A 1 101 ? 26.180 6.117 -39.846 1.00 94.44 101 ASP A CA 1
ATOM 780 C C . ASP A 1 101 ? 25.562 6.597 -41.169 1.00 94.44 101 ASP A C 1
ATOM 782 O O . ASP A 1 101 ? 26.252 6.761 -42.182 1.00 94.44 101 ASP A O 1
ATOM 786 N N . VAL A 1 102 ? 24.250 6.852 -41.162 1.00 95.56 102 VAL A N 1
ATOM 787 C CA . VAL A 1 102 ? 23.525 7.394 -42.317 1.00 95.56 102 VAL A CA 1
ATOM 788 C C . VAL A 1 102 ? 23.961 8.829 -42.609 1.00 95.56 102 VAL A C 1
ATOM 790 O O . VAL A 1 102 ? 24.202 9.154 -43.769 1.00 95.56 102 VAL A O 1
ATOM 793 N N . GLU A 1 103 ? 24.100 9.677 -41.590 1.00 94.50 103 GLU A N 1
ATOM 794 C CA . GLU A 1 103 ? 24.575 11.059 -41.741 1.00 94.50 103 GLU A CA 1
ATOM 795 C C . GLU A 1 103 ? 25.999 11.116 -42.314 1.00 94.50 103 GLU A C 1
ATOM 797 O O . GLU A 1 103 ? 26.272 11.917 -43.214 1.00 94.50 103 GLU A O 1
ATOM 802 N N . MET A 1 104 ? 26.890 10.231 -41.858 1.00 93.56 104 MET A N 1
ATOM 803 C CA . MET A 1 104 ? 28.251 10.110 -42.384 1.00 93.56 104 MET A CA 1
ATOM 804 C C . MET A 1 104 ? 28.240 9.688 -43.856 1.00 93.56 104 MET A C 1
ATOM 806 O O . MET A 1 104 ? 28.822 10.372 -44.695 1.00 93.56 104 MET A O 1
ATOM 810 N N . THR A 1 105 ? 27.500 8.626 -44.184 1.00 93.25 105 THR A N 1
ATOM 811 C CA . THR A 1 105 ? 27.372 8.131 -45.564 1.00 93.25 105 THR A CA 1
ATOM 812 C C . THR A 1 105 ? 26.803 9.207 -46.493 1.00 93.25 105 THR A C 1
ATOM 814 O O . THR A 1 105 ? 27.274 9.397 -47.613 1.00 93.25 105 THR A O 1
ATOM 817 N N . LEU A 1 106 ? 25.788 9.947 -46.035 1.00 94.31 106 LEU A N 1
ATOM 818 C CA . LEU A 1 106 ? 25.193 11.037 -46.805 1.00 94.31 106 LEU A CA 1
ATOM 819 C C . LEU A 1 106 ? 26.207 12.163 -47.049 1.00 94.31 106 LEU A C 1
ATOM 821 O O . LEU A 1 106 ? 26.257 12.716 -48.146 1.00 94.31 106 LEU A O 1
ATOM 825 N N . THR A 1 107 ? 27.030 12.479 -46.049 1.00 94.00 107 THR A N 1
ATOM 826 C CA . THR A 1 107 ? 28.089 13.488 -46.162 1.00 94.00 107 THR A CA 1
ATOM 827 C C . THR A 1 107 ? 29.138 13.079 -47.195 1.00 94.00 107 THR A C 1
ATOM 829 O O . THR A 1 107 ? 29.466 13.885 -48.060 1.00 94.00 107 THR A O 1
ATOM 832 N N . GLU A 1 108 ? 29.604 11.827 -47.165 1.00 94.81 108 GLU A N 1
ATOM 833 C CA . GLU A 1 108 ? 30.564 11.285 -48.140 1.00 94.81 108 GLU A CA 1
ATOM 834 C C . GLU A 1 108 ? 30.022 11.311 -49.579 1.00 94.81 108 GLU A C 1
ATOM 836 O O . GLU A 1 108 ? 30.761 11.589 -50.519 1.00 94.81 108 GLU A O 1
ATOM 841 N N . ILE A 1 109 ? 28.721 11.061 -49.768 1.00 94.31 109 ILE A N 1
ATOM 842 C CA . ILE A 1 109 ? 28.084 11.109 -51.094 1.00 94.31 109 ILE A CA 1
ATOM 843 C C . ILE A 1 109 ? 27.935 12.550 -51.600 1.00 94.31 109 ILE A C 1
ATOM 845 O O . ILE A 1 109 ? 28.106 12.806 -52.792 1.00 94.31 109 ILE A O 1
ATOM 849 N N . LEU A 1 110 ? 27.557 13.485 -50.724 1.00 91.75 110 LEU A N 1
ATOM 850 C CA . LEU A 1 110 ? 27.284 14.875 -51.102 1.00 91.75 110 LEU A CA 1
ATOM 851 C C . LEU A 1 110 ? 28.560 15.719 -51.245 1.00 91.75 110 LEU A C 1
ATOM 853 O O . LEU A 1 110 ? 28.548 16.700 -51.991 1.00 91.75 110 LEU A O 1
ATOM 857 N N . PHE A 1 111 ? 29.641 15.338 -50.559 1.00 90.38 111 PHE A N 1
ATOM 858 C CA . PHE A 1 111 ? 30.928 16.039 -50.548 1.00 90.38 111 PHE A CA 1
ATOM 859 C C . PHE A 1 111 ? 32.118 15.066 -50.734 1.00 90.38 111 PHE A C 1
ATOM 861 O O . PHE A 1 111 ? 32.918 14.918 -49.808 1.00 90.38 111 PHE A O 1
ATOM 868 N N . PRO A 1 112 ? 32.224 14.389 -51.896 1.00 69.88 112 PRO A N 1
ATOM 869 C CA . PRO A 1 112 ? 33.242 13.368 -5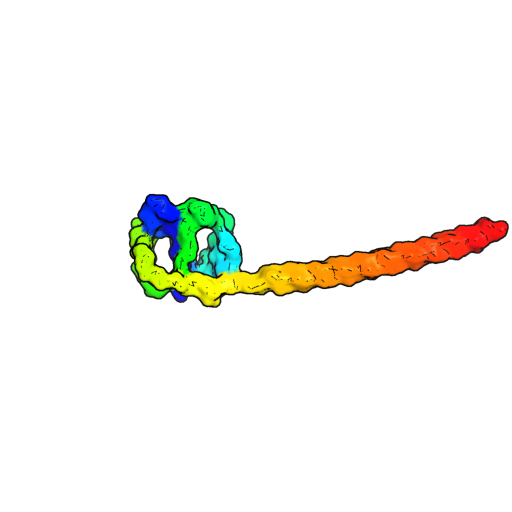2.172 1.00 69.88 112 PRO A CA 1
ATOM 870 C C . PRO A 1 112 ? 34.659 13.916 -52.402 1.00 69.88 112 PRO A C 1
ATOM 872 O O . PRO A 1 112 ? 34.805 15.104 -52.780 1.00 69.88 112 PRO A O 1
#

Sequence (112 aa):
MNAFIFLKSNRKVMLIVEDVKSIRSNSVQGANLEVEGIDLEAAEIVVTDLDLKLGDLVPEDIKDLSGDYKDTDLQQELESLKQENAALKTENDSLKSRVSDVEMTLTEILFP